Protein AF-A0A4Z2ENR4-F1 (afdb_monomer_lite)

Sequence (65 aa):
MPLDEDASNVQILCAWCQKVGVKRYSLSMGSELKSFCSEKCFAACRRAYFKRNKVQSLPCHQLDI

Secondary structure (DSSP, 8-state):
----S-S---EEE-TTT--EEE--EEEEETTEEEEESSHHHHHHHHHHHHHHTTS----------

Structure (mmCIF, N/CA/C/O backbone):
data_AF-A0A4Z2ENR4-F1
#
_entry.id   AF-A0A4Z2ENR4-F1
#
loop_
_atom_site.group_PDB
_atom_site.id
_atom_site.type_symbol
_atom_site.label_atom_id
_atom_site.label_alt_id
_atom_site.label_comp_id
_atom_site.label_asym_id
_atom_site.label_entity_id
_atom_site.label_seq_id
_atom_site.pdbx_PDB_ins_code
_atom_site.Cartn_x
_atom_site.Cartn_y
_atom_site.Cartn_z
_atom_site.occupancy
_atom_site.B_iso_or_equiv
_atom_site.auth_seq_id
_atom_site.auth_comp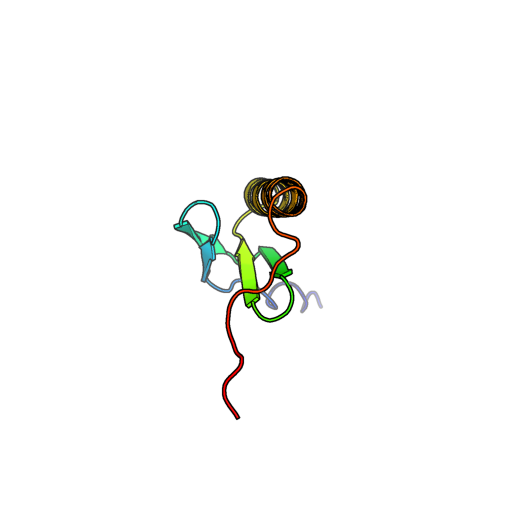_id
_atom_site.auth_asym_id
_atom_site.auth_atom_id
_atom_site.pdbx_PDB_model_num
ATOM 1 N N . MET A 1 1 ? -12.906 -11.639 -25.778 1.00 39.53 1 MET A N 1
ATOM 2 C CA . MET A 1 1 ? -12.410 -12.496 -24.683 1.00 39.53 1 MET A CA 1
ATOM 3 C C . MET A 1 1 ? -11.834 -11.580 -23.612 1.00 39.53 1 MET A C 1
ATOM 5 O O . MET A 1 1 ? -10.811 -10.972 -23.900 1.00 39.53 1 MET A O 1
ATOM 9 N N . PRO A 1 2 ? -12.472 -11.377 -22.448 1.00 48.09 2 PRO A N 1
ATOM 10 C CA . PRO A 1 2 ? -11.846 -10.615 -21.376 1.00 48.09 2 PRO A CA 1
ATOM 11 C C . PRO A 1 2 ? -10.937 -11.573 -20.600 1.00 48.09 2 PRO A C 1
ATOM 13 O O . PRO A 1 2 ? -11.387 -12.281 -19.707 1.00 48.09 2 PRO A O 1
ATOM 16 N N . LEU A 1 3 ? -9.674 -11.667 -21.012 1.00 49.94 3 LEU A N 1
ATOM 17 C CA . LEU A 1 3 ? -8.659 -12.485 -20.342 1.00 49.94 3 LEU A CA 1
ATOM 18 C C . LEU A 1 3 ? -7.516 -11.586 -19.854 1.00 49.94 3 LEU A C 1
ATOM 20 O O . LEU A 1 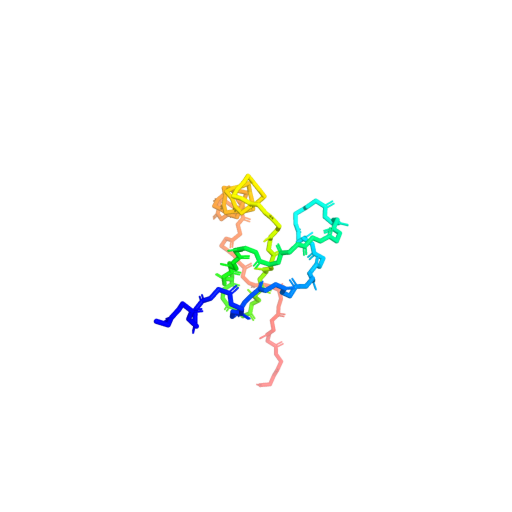3 ? -6.361 -11.829 -20.172 1.00 49.94 3 LEU A O 1
ATOM 24 N N . ASP A 1 4 ? -7.856 -10.511 -19.139 1.00 50.97 4 ASP A N 1
ATOM 25 C CA . ASP A 1 4 ? -6.861 -9.623 -18.514 1.00 50.97 4 ASP A CA 1
ATOM 26 C C . ASP A 1 4 ? -7.280 -9.132 -17.112 1.00 50.97 4 ASP A C 1
ATOM 28 O O . ASP A 1 4 ? -6.764 -8.147 -16.603 1.00 50.97 4 ASP A O 1
ATOM 32 N N . GLU A 1 5 ? -8.218 -9.810 -16.438 1.00 53.88 5 GLU A N 1
ATOM 33 C CA . GLU A 1 5 ? -8.642 -9.435 -15.071 1.00 53.88 5 GLU A CA 1
ATOM 34 C C . GLU A 1 5 ? -8.099 -10.354 -13.961 1.00 53.88 5 GLU A C 1
ATOM 36 O O . GLU A 1 5 ? -8.452 -10.189 -12.795 1.00 53.88 5 GLU A O 1
ATOM 41 N N . ASP A 1 6 ? -7.198 -11.288 -14.283 1.00 51.25 6 ASP A N 1
ATOM 42 C CA . ASP A 1 6 ? -6.639 -12.245 -13.309 1.00 51.25 6 ASP A CA 1
ATOM 43 C C . ASP A 1 6 ? -5.136 -12.059 -13.031 1.00 51.25 6 ASP A C 1
ATOM 45 O O . ASP A 1 6 ? -4.500 -12.859 -12.358 1.00 51.25 6 ASP A O 1
ATOM 49 N N . ALA A 1 7 ? -4.507 -10.977 -13.491 1.00 53.72 7 ALA A N 1
ATOM 50 C CA . ALA A 1 7 ? -3.061 -10.838 -13.305 1.00 53.72 7 ALA A CA 1
ATOM 51 C C . ALA A 1 7 ? -2.627 -10.419 -11.883 1.00 53.72 7 ALA A C 1
ATOM 53 O O . ALA A 1 7 ? -1.424 -10.341 -11.625 1.00 53.72 7 ALA A O 1
ATOM 54 N N . SER A 1 8 ? -3.521 -10.092 -10.932 1.00 58.34 8 SER A N 1
ATOM 55 C CA . SER A 1 8 ? -3.064 -9.534 -9.636 1.00 58.34 8 SER A CA 1
ATOM 56 C C . SER A 1 8 ? -4.006 -9.638 -8.425 1.00 58.34 8 SER A C 1
ATOM 58 O O . SER A 1 8 ? -3.880 -8.837 -7.499 1.00 58.34 8 SER A O 1
ATOM 60 N N . ASN A 1 9 ? -4.863 -10.659 -8.305 1.00 68.62 9 ASN A N 1
ATOM 61 C CA . ASN A 1 9 ? -5.578 -10.914 -7.036 1.00 68.62 9 ASN A CA 1
ATOM 62 C C . ASN A 1 9 ? -4.692 -11.551 -5.937 1.00 68.62 9 ASN A C 1
ATOM 64 O O . ASN A 1 9 ? -5.162 -12.308 -5.092 1.00 68.62 9 ASN A O 1
ATOM 68 N N . VAL A 1 10 ? -3.392 -11.239 -5.916 1.00 81.81 10 VAL A N 1
ATOM 69 C CA . VAL A 1 10 ? -2.459 -11.747 -4.902 1.00 81.81 10 VAL A CA 1
ATOM 70 C C . VAL A 1 10 ? -2.810 -11.118 -3.560 1.00 81.81 10 VAL A C 1
ATOM 72 O O . VAL A 1 10 ? -2.747 -9.896 -3.410 1.00 81.81 10 VAL A O 1
ATOM 75 N N . GLN A 1 11 ? -3.167 -11.938 -2.575 1.00 88.44 11 GLN A N 1
ATOM 76 C CA . GLN A 1 11 ? -3.317 -11.465 -1.206 1.00 88.44 11 GLN A CA 1
ATOM 77 C C . GLN A 1 11 ? -1.939 -11.100 -0.648 1.00 88.44 11 GLN A C 1
ATOM 79 O O . GLN A 1 11 ? -1.022 -11.914 -0.617 1.00 88.44 11 GLN A O 1
ATOM 84 N N . ILE A 1 12 ? -1.790 -9.851 -0.231 1.00 91.25 12 ILE A N 1
ATOM 85 C CA . ILE A 1 12 ? -0.578 -9.304 0.369 1.00 91.25 12 ILE A CA 1
ATOM 86 C C . ILE A 1 12 ? -0.886 -8.797 1.765 1.00 91.25 12 ILE A C 1
ATOM 88 O O . ILE A 1 12 ? -2.016 -8.417 2.080 1.00 91.25 12 ILE A O 1
ATOM 92 N N . LEU A 1 13 ? 0.151 -8.723 2.590 1.00 91.00 13 LEU A N 1
ATOM 93 C CA . LEU A 1 13 ? 0.116 -7.924 3.801 1.00 91.00 13 LEU A CA 1
ATOM 94 C C . LEU A 1 13 ? 0.454 -6.481 3.424 1.00 91.00 13 LEU A C 1
ATOM 96 O O . LEU A 1 13 ? 1.549 -6.195 2.938 1.00 91.00 13 LEU A O 1
ATOM 100 N N . CYS A 1 14 ? -0.494 -5.563 3.601 1.00 91.31 14 CYS A N 1
ATOM 101 C CA . CYS A 1 14 ? -0.275 -4.168 3.243 1.00 91.31 14 CYS A CA 1
ATOM 102 C C . CYS A 1 14 ? 0.851 -3.575 4.095 1.00 91.31 14 CYS A C 1
ATOM 104 O O . CYS A 1 14 ? 0.711 -3.469 5.309 1.00 91.31 14 CYS A O 1
ATOM 106 N N . ALA A 1 15 ? 1.924 -3.097 3.467 1.00 90.19 15 ALA A N 1
ATOM 107 C CA . ALA A 1 15 ? 3.077 -2.545 4.182 1.00 90.19 15 ALA A CA 1
ATOM 108 C C . ALA A 1 15 ? 2.760 -1.271 4.998 1.00 90.19 15 ALA A C 1
ATOM 110 O O . ALA A 1 15 ? 3.584 -0.827 5.791 1.00 90.19 15 ALA A O 1
ATOM 111 N N . TRP A 1 16 ? 1.584 -0.663 4.789 1.00 91.62 16 TRP A N 1
ATOM 112 C CA . TRP A 1 16 ? 1.125 0.509 5.535 1.00 91.62 16 TRP A CA 1
ATOM 113 C C . TRP A 1 16 ? 0.222 0.140 6.717 1.00 91.62 16 TRP A C 1
ATOM 115 O O . TRP A 1 16 ? 0.560 0.401 7.864 1.00 91.62 16 TRP A O 1
ATOM 125 N N . CYS A 1 17 ? -0.944 -0.455 6.444 1.00 92.56 17 CYS A N 1
ATOM 126 C CA . CYS A 1 17 ? -1.934 -0.765 7.479 1.00 92.56 17 CYS A CA 1
ATOM 127 C C . CYS A 1 17 ? -1.775 -2.161 8.091 1.00 92.56 17 CYS A C 1
ATOM 129 O O . CYS A 1 17 ? -2.519 -2.489 9.010 1.00 92.56 17 CYS A O 1
ATOM 131 N N . GLN A 1 18 ? -0.851 -2.975 7.568 1.00 91.19 18 GLN A N 1
ATOM 132 C CA . GLN A 1 18 ? -0.564 -4.344 8.009 1.00 91.19 18 GLN A CA 1
ATOM 133 C C . GLN A 1 18 ? -1.797 -5.259 8.018 1.00 91.19 18 GLN A C 1
ATOM 135 O O . GLN A 1 18 ? -1.891 -6.196 8.801 1.00 91.19 18 GLN A O 1
ATOM 140 N N . LYS A 1 19 ? -2.759 -4.993 7.128 1.00 91.75 19 LYS A N 1
ATOM 141 C CA . LYS A 1 19 ? -3.927 -5.851 6.906 1.00 91.75 19 LYS A CA 1
ATOM 142 C C . LYS A 1 19 ? -3.732 -6.680 5.649 1.00 91.75 19 LYS A C 1
ATOM 144 O O . LYS A 1 19 ? -3.186 -6.180 4.661 1.00 91.75 19 LYS A O 1
ATOM 149 N N . VAL A 1 20 ? -4.208 -7.921 5.693 1.00 91.38 20 VAL A N 1
ATOM 150 C CA . VAL A 1 20 ? -4.286 -8.777 4.509 1.00 91.38 20 VAL A CA 1
ATOM 151 C C . VAL A 1 20 ? -5.309 -8.179 3.548 1.00 91.38 20 VAL A C 1
ATOM 153 O O . VAL A 1 20 ? -6.415 -7.811 3.946 1.00 91.38 20 VAL A O 1
ATOM 156 N N . GLY A 1 21 ? -4.926 -8.031 2.288 1.00 89.62 21 GLY A N 1
ATOM 157 C CA . GLY A 1 21 ? -5.794 -7.514 1.239 1.00 89.62 21 GLY A CA 1
ATOM 158 C C . GLY A 1 21 ? -5.229 -7.815 -0.138 1.00 89.62 21 GLY A C 1
ATOM 159 O O . GLY A 1 21 ? -4.131 -8.340 -0.265 1.00 89.62 21 GLY A O 1
ATOM 160 N N . VAL A 1 22 ? -5.972 -7.479 -1.184 1.00 89.50 22 VAL A N 1
ATOM 161 C CA . VAL A 1 22 ? -5.528 -7.725 -2.560 1.00 89.50 22 VAL A CA 1
ATOM 162 C C . VAL A 1 22 ? -4.444 -6.724 -2.965 1.00 89.50 22 VAL A C 1
ATOM 164 O O . VAL A 1 22 ? -4.584 -5.522 -2.725 1.00 89.50 22 VAL A O 1
ATOM 167 N N . LYS A 1 23 ? -3.373 -7.204 -3.604 1.00 89.31 23 LYS A N 1
ATOM 168 C CA . LYS A 1 23 ? -2.310 -6.375 -4.178 1.00 89.31 23 LYS A CA 1
ATOM 169 C C . LYS A 1 23 ? -2.872 -5.537 -5.322 1.00 89.31 23 LYS A C 1
ATOM 171 O O . LYS A 1 23 ? -3.050 -6.022 -6.431 1.00 89.31 23 LYS A O 1
ATOM 176 N N . ARG A 1 24 ? -3.116 -4.255 -5.056 1.00 88.31 24 ARG A N 1
ATOM 177 C CA . ARG A 1 24 ? -3.556 -3.286 -6.074 1.00 88.31 24 ARG A CA 1
ATOM 178 C C . ARG A 1 24 ? -2.435 -2.353 -6.515 1.00 88.31 24 ARG A C 1
ATOM 180 O O . ARG A 1 24 ? -2.432 -1.897 -7.649 1.00 88.31 24 ARG A O 1
ATOM 187 N N . TYR A 1 25 ? -1.486 -2.076 -5.621 1.00 88.69 25 TYR A N 1
ATOM 188 C CA . TYR A 1 25 ? -0.393 -1.141 -5.873 1.00 88.69 25 TYR A CA 1
ATOM 189 C C . TYR A 1 25 ? 0.913 -1.685 -5.303 1.00 88.69 25 TYR A C 1
ATOM 191 O O . TYR A 1 25 ? 0.929 -2.292 -4.227 1.00 88.69 25 TYR A O 1
ATOM 199 N N . SER A 1 26 ? 2.012 -1.398 -5.993 1.00 88.56 26 SER A N 1
ATOM 200 C CA . SER A 1 26 ? 3.369 -1.707 -5.549 1.00 88.56 26 SER A CA 1
ATOM 201 C C . SER A 1 26 ? 4.226 -0.443 -5.614 1.00 88.56 26 SER A C 1
ATOM 203 O O . SER A 1 26 ? 4.095 0.350 -6.544 1.00 88.56 26 SER A O 1
ATOM 205 N N . LEU A 1 27 ? 5.072 -0.228 -4.607 1.00 87.00 27 LEU A N 1
ATOM 206 C CA . LEU A 1 27 ? 6.022 0.884 -4.549 1.00 87.00 27 LEU A CA 1
ATOM 207 C C . LEU A 1 27 ? 7.433 0.324 -4.424 1.00 87.00 27 LEU A C 1
ATOM 209 O O . LEU A 1 27 ? 7.736 -0.350 -3.440 1.00 87.00 27 LEU A O 1
ATOM 213 N N . SER A 1 28 ? 8.290 0.651 -5.382 1.00 86.75 28 SER A N 1
ATOM 214 C CA . SER A 1 28 ? 9.720 0.356 -5.308 1.00 86.75 28 SER A CA 1
ATOM 215 C C . SER A 1 28 ? 10.428 1.480 -4.552 1.00 86.75 28 SER A C 1
ATOM 217 O O . SER A 1 28 ? 10.438 2.627 -4.996 1.00 86.75 28 SER A O 1
ATOM 219 N N . MET A 1 29 ? 11.010 1.163 -3.400 1.00 82.94 29 MET A N 1
ATOM 220 C CA . MET A 1 29 ? 11.849 2.054 -2.597 1.00 82.94 29 MET A CA 1
ATOM 221 C C . MET A 1 29 ? 13.318 1.641 -2.754 1.00 82.94 29 MET A C 1
ATOM 223 O O . MET A 1 29 ? 13.958 1.174 -1.813 1.00 82.94 29 MET A O 1
ATOM 227 N N . GLY A 1 30 ? 13.842 1.770 -3.977 1.00 80.12 30 GLY A N 1
ATOM 228 C CA . GLY A 1 30 ? 15.185 1.303 -4.326 1.00 80.12 30 GLY A CA 1
ATOM 229 C C . GLY A 1 30 ? 15.249 -0.225 -4.356 1.00 80.12 30 GLY A C 1
ATOM 230 O O . GLY A 1 30 ? 14.730 -0.831 -5.287 1.00 80.12 30 GLY A O 1
ATOM 231 N N . SER A 1 31 ? 15.859 -0.825 -3.329 1.00 81.44 31 SER A N 1
ATOM 232 C CA . SER A 1 31 ? 16.018 -2.285 -3.200 1.00 81.44 31 SER A CA 1
ATOM 233 C C . SER A 1 31 ? 14.777 -2.989 -2.624 1.00 81.44 31 SER A C 1
ATOM 235 O O . SER A 1 31 ? 14.586 -4.184 -2.823 1.00 81.44 31 SER A O 1
ATOM 237 N N . GLU A 1 32 ? 13.892 -2.260 -1.933 1.00 83.75 32 GLU A N 1
ATOM 238 C CA . GLU A 1 32 ? 12.714 -2.855 -1.293 1.00 83.75 32 GLU A CA 1
ATOM 239 C C . GLU A 1 32 ? 11.432 -2.586 -2.093 1.00 83.75 32 GLU A C 1
ATOM 241 O O . GLU A 1 32 ? 11.092 -1.437 -2.384 1.00 83.75 32 GLU A O 1
ATOM 246 N N . LEU A 1 33 ? 10.680 -3.642 -2.414 1.00 87.75 33 LEU A N 1
ATOM 247 C CA . LEU A 1 33 ? 9.362 -3.541 -3.043 1.00 87.75 33 LEU A CA 1
ATOM 248 C C . LEU A 1 33 ? 8.263 -3.698 -1.986 1.00 87.75 33 LEU A C 1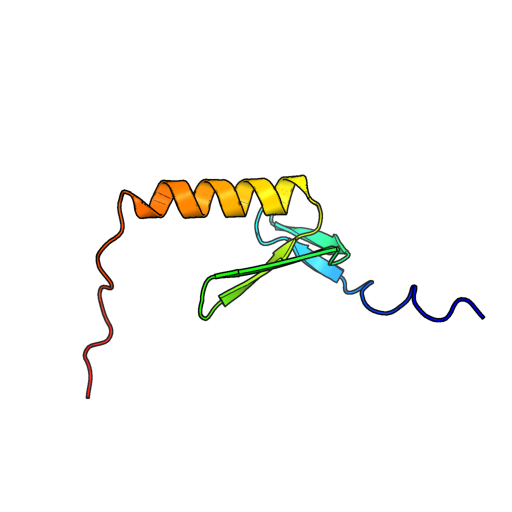
ATOM 250 O O . LEU A 1 33 ? 8.099 -4.762 -1.391 1.00 87.75 33 LEU A O 1
ATOM 254 N N . LYS A 1 34 ? 7.460 -2.653 -1.781 1.00 88.81 34 LYS A N 1
ATOM 255 C CA . LYS A 1 34 ? 6.318 -2.675 -0.856 1.00 88.81 34 LYS A CA 1
ATOM 256 C C . LYS A 1 34 ? 5.006 -2.863 -1.605 1.00 88.81 34 LYS A C 1
ATOM 258 O O . LYS A 1 34 ? 4.771 -2.219 -2.623 1.00 88.81 34 LYS A O 1
ATOM 263 N N . SER A 1 35 ? 4.122 -3.698 -1.065 1.00 91.50 35 SER A N 1
ATOM 264 C CA . SER A 1 35 ? 2.782 -3.946 -1.616 1.00 91.50 35 SER A CA 1
ATOM 265 C C . SER A 1 35 ? 1.689 -3.297 -0.764 1.00 91.50 35 SER A C 1
ATOM 267 O O . SER A 1 35 ? 1.782 -3.266 0.467 1.00 91.50 35 SER A O 1
ATOM 269 N N . PHE A 1 36 ? 0.637 -2.786 -1.413 1.00 91.75 36 PHE A N 1
ATOM 270 C CA . PHE A 1 36 ? -0.450 -2.053 -0.758 1.00 91.75 36 PHE A CA 1
ATOM 271 C C . PHE A 1 36 ? -1.828 -2.510 -1.229 1.00 91.75 36 PHE A C 1
ATOM 273 O O . PHE A 1 36 ? -2.057 -2.771 -2.412 1.00 91.75 36 PHE A O 1
ATOM 280 N N . CYS A 1 37 ? -2.768 -2.532 -0.281 1.00 91.81 37 CYS A N 1
ATOM 281 C CA . CYS A 1 37 ? -4.148 -2.944 -0.524 1.00 91.81 37 CYS A CA 1
ATOM 282 C C . CYS A 1 37 ? -5.044 -1.837 -1.105 1.00 91.81 37 CYS A C 1
ATOM 284 O O . CYS A 1 37 ? -6.158 -2.113 -1.535 1.00 91.81 37 CYS A O 1
ATOM 286 N N . SER A 1 38 ? -4.608 -0.571 -1.083 1.00 89.38 38 SER A N 1
ATOM 287 C CA . SER A 1 38 ? -5.412 0.571 -1.537 1.00 89.38 38 SER A CA 1
ATOM 288 C C . SER A 1 38 ? -4.560 1.784 -1.905 1.00 89.38 38 SER A C 1
ATOM 290 O O . SER A 1 38 ? -3.441 1.947 -1.406 1.00 89.38 38 SER A O 1
ATOM 292 N N . GLU A 1 39 ? -5.135 2.682 -2.709 1.00 91.31 39 GLU A N 1
ATOM 293 C CA . GLU A 1 39 ? -4.495 3.938 -3.112 1.00 91.31 39 GLU A CA 1
ATOM 294 C C . GLU A 1 39 ? -4.153 4.818 -1.900 1.00 91.31 39 GLU A C 1
ATOM 296 O O . GLU A 1 39 ? -3.073 5.403 -1.839 1.00 91.31 39 GLU A O 1
ATOM 301 N N . LYS A 1 40 ? -5.021 4.847 -0.877 1.00 90.12 40 LYS A N 1
ATOM 302 C CA . LYS A 1 40 ? -4.786 5.598 0.369 1.00 90.12 40 LYS A CA 1
ATOM 303 C C . LYS A 1 40 ? -3.503 5.145 1.073 1.00 90.12 40 LYS A C 1
ATOM 305 O O . LYS A 1 40 ? -2.709 5.982 1.497 1.00 90.12 40 LYS A O 1
ATOM 310 N N . CYS A 1 41 ? -3.283 3.832 1.165 1.00 90.75 41 CYS A N 1
ATOM 311 C CA . CYS A 1 41 ? -2.082 3.256 1.778 1.00 90.75 41 CYS A CA 1
ATOM 312 C C . CYS A 1 41 ? -0.821 3.564 0.957 1.00 90.75 41 CYS A C 1
ATOM 314 O O . CYS A 1 41 ? 0.205 3.954 1.516 1.00 90.75 41 CYS A O 1
ATOM 316 N N . PHE A 1 42 ? -0.919 3.449 -0.369 1.00 89.69 42 PHE A N 1
ATOM 317 C CA . PHE A 1 42 ? 0.168 3.769 -1.294 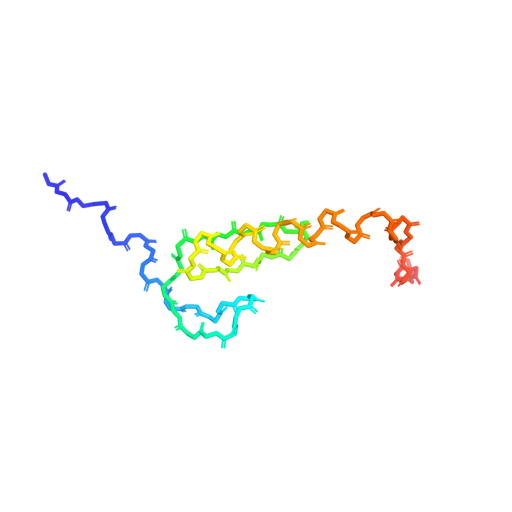1.00 89.69 42 PHE A CA 1
ATOM 318 C C . PHE A 1 42 ? 0.567 5.253 -1.223 1.00 89.69 42 PHE A C 1
ATOM 320 O O . PHE A 1 42 ? 1.742 5.580 -1.042 1.00 89.69 42 PHE A O 1
ATOM 327 N N . ALA A 1 43 ? -0.408 6.164 -1.288 1.00 90.81 43 ALA A N 1
ATOM 328 C CA . ALA A 1 43 ? -0.177 7.603 -1.201 1.00 90.81 43 ALA A CA 1
ATOM 329 C C . ALA A 1 43 ? 0.400 8.015 0.161 1.00 90.81 43 ALA A C 1
ATOM 331 O O . ALA A 1 43 ? 1.280 8.875 0.211 1.00 90.81 43 ALA A O 1
ATOM 332 N N . ALA A 1 44 ? -0.056 7.398 1.256 1.00 88.56 44 ALA A N 1
ATOM 333 C CA . ALA A 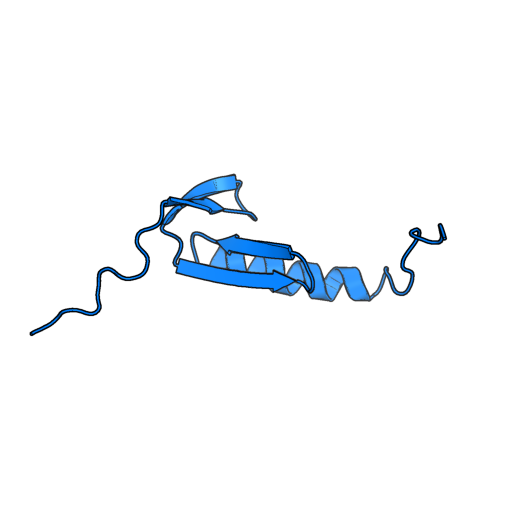1 44 ? 0.466 7.665 2.593 1.00 88.56 44 ALA A CA 1
ATOM 334 C C . ALA A 1 44 ? 1.938 7.244 2.729 1.00 88.56 44 ALA A C 1
ATOM 336 O O . ALA A 1 44 ? 2.761 8.058 3.152 1.00 88.56 44 ALA A O 1
ATOM 337 N N . CYS A 1 45 ? 2.289 6.028 2.292 1.00 86.06 45 CYS A N 1
ATOM 338 C CA . CYS A 1 45 ? 3.670 5.543 2.323 1.00 86.06 45 CYS A CA 1
ATOM 339 C C . CYS A 1 45 ? 4.587 6.404 1.442 1.00 86.06 45 CYS A C 1
ATOM 341 O O . CYS A 1 45 ? 5.629 6.868 1.908 1.00 86.06 45 CYS A O 1
ATOM 343 N N . ARG A 1 46 ? 4.145 6.734 0.219 1.00 85.69 46 ARG A N 1
ATOM 344 C CA . ARG A 1 46 ? 4.866 7.638 -0.688 1.00 85.69 46 ARG A CA 1
ATOM 345 C C . ARG A 1 46 ? 5.114 9.006 -0.046 1.00 85.69 46 ARG A C 1
ATOM 347 O O . ARG A 1 46 ? 6.243 9.484 -0.035 1.00 85.69 46 ARG A O 1
ATOM 354 N N . ARG A 1 47 ? 4.086 9.635 0.534 1.00 83.94 47 ARG A N 1
ATOM 355 C CA . ARG A 1 47 ? 4.207 10.950 1.197 1.00 83.94 47 ARG A CA 1
ATOM 356 C C . ARG A 1 47 ? 5.124 10.902 2.422 1.00 83.94 47 ARG A C 1
ATOM 358 O O . ARG A 1 47 ? 5.931 11.810 2.610 1.00 83.94 47 ARG A O 1
ATOM 365 N N . ALA A 1 48 ? 5.028 9.852 3.236 1.00 80.00 48 ALA A N 1
ATOM 366 C CA . ALA A 1 48 ? 5.890 9.663 4.400 1.00 80.00 48 ALA A CA 1
ATOM 367 C C . ALA A 1 48 ? 7.360 9.457 3.999 1.00 80.00 48 ALA A C 1
ATOM 369 O O . ALA A 1 48 ? 8.247 10.009 4.649 1.00 80.00 48 ALA A O 1
ATOM 370 N N . TYR A 1 49 ? 7.610 8.729 2.905 1.00 69.25 49 TYR A N 1
ATOM 371 C CA . TYR A 1 49 ? 8.949 8.521 2.354 1.00 69.25 49 TYR A CA 1
ATOM 372 C C . TYR A 1 49 ? 9.615 9.845 1.952 1.00 69.25 49 TYR A C 1
ATOM 374 O O . TYR A 1 49 ? 10.719 10.144 2.404 1.00 69.25 49 TYR A O 1
ATOM 382 N N . PHE A 1 50 ? 8.908 10.707 1.212 1.00 63.34 50 PHE A N 1
ATOM 383 C CA . PHE A 1 50 ? 9.416 12.047 0.886 1.00 63.34 50 PHE A CA 1
ATOM 384 C C . PHE A 1 50 ? 9.666 12.907 2.134 1.00 63.34 50 PHE A C 1
ATOM 386 O O . PHE A 1 50 ? 10.639 13.657 2.177 1.00 63.34 50 PHE A O 1
ATOM 393 N N . LYS A 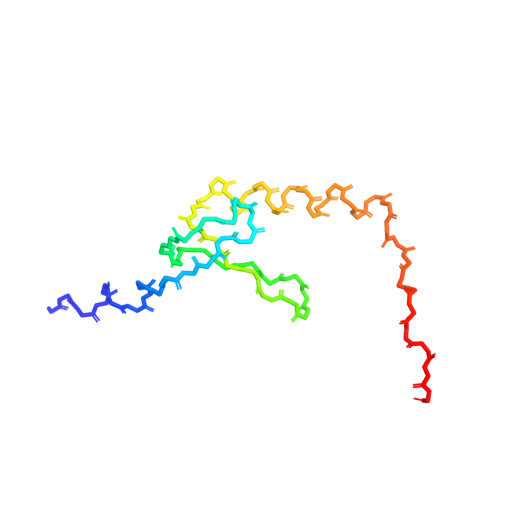1 51 ? 8.837 12.774 3.179 1.00 60.47 51 LYS A N 1
ATOM 394 C CA . LYS A 1 51 ? 9.006 13.528 4.431 1.00 60.47 51 LYS A CA 1
ATOM 395 C C . LYS A 1 51 ? 10.246 13.090 5.226 1.00 60.47 51 LYS A C 1
ATOM 397 O O . LYS A 1 51 ? 10.843 13.924 5.900 1.00 60.47 51 LYS A O 1
ATOM 402 N N . ARG A 1 52 ? 10.666 11.822 5.118 1.00 51.38 52 ARG A N 1
ATOM 403 C CA . ARG A 1 52 ? 11.896 11.316 5.757 1.00 51.38 52 ARG A CA 1
ATOM 404 C C . ARG A 1 52 ? 13.182 11.690 5.016 1.00 51.38 52 ARG A C 1
ATOM 406 O O . ARG A 1 52 ? 14.220 11.790 5.657 1.00 51.38 52 ARG A O 1
ATOM 413 N N . ASN A 1 53 ? 13.122 11.992 3.718 1.00 48.53 53 ASN A N 1
ATOM 414 C CA . ASN A 1 53 ? 14.307 12.406 2.955 1.00 48.53 53 ASN A CA 1
ATOM 415 C C . ASN A 1 53 ? 14.838 13.813 3.306 1.00 48.53 53 ASN A C 1
ATOM 417 O O . ASN A 1 53 ? 15.953 14.142 2.923 1.00 48.53 53 ASN A O 1
ATOM 421 N N . LYS A 1 54 ? 14.121 14.623 4.105 1.00 46.66 54 LYS A N 1
ATOM 422 C CA . LYS A 1 54 ? 14.707 15.822 4.747 1.00 46.66 54 LYS A CA 1
ATOM 423 C C . LYS A 1 54 ? 15.549 15.512 6.000 1.00 46.66 54 LYS A C 1
ATOM 425 O O . LYS A 1 54 ? 16.111 16.435 6.574 1.00 46.66 54 LYS A O 1
ATOM 430 N N . VAL A 1 55 ? 15.626 14.249 6.436 1.00 47.84 55 VAL A N 1
ATOM 431 C CA . VAL A 1 55 ? 16.327 13.821 7.668 1.00 47.84 55 VAL A CA 1
ATOM 432 C C . VAL A 1 55 ? 17.313 12.663 7.409 1.00 47.84 55 VAL A C 1
ATOM 434 O O . VAL A 1 55 ? 17.908 12.145 8.345 1.00 47.84 55 VAL A O 1
ATOM 437 N N . GLN A 1 56 ? 17.529 12.233 6.157 1.00 50.12 56 GLN A N 1
ATOM 438 C CA . GLN A 1 56 ? 18.358 11.048 5.881 1.00 50.12 56 GLN A CA 1
ATOM 439 C C . GLN A 1 56 ? 19.159 11.121 4.572 1.00 50.12 56 GLN A C 1
ATOM 441 O O . GLN A 1 56 ? 19.223 10.173 3.799 1.00 50.12 56 GLN A O 1
ATOM 446 N N . SER A 1 57 ? 19.854 12.230 4.338 1.00 44.09 57 SER A N 1
ATOM 447 C CA . SER A 1 57 ? 21.100 12.182 3.569 1.00 44.09 57 SER A CA 1
ATOM 448 C C . SER A 1 57 ? 22.211 11.625 4.466 1.00 44.09 57 SER A C 1
ATOM 450 O O . SER A 1 57 ? 23.028 12.399 4.950 1.00 44.09 57 SER A O 1
ATOM 452 N N . LEU A 1 58 ? 22.187 10.319 4.759 1.00 41.47 58 LEU A N 1
ATOM 453 C CA . LEU A 1 58 ? 23.340 9.540 5.240 1.00 41.47 58 LEU A CA 1
ATOM 454 C C . LEU A 1 58 ? 22.986 8.037 5.243 1.00 41.47 58 LEU A C 1
ATOM 456 O O . LEU A 1 58 ? 22.142 7.616 6.039 1.00 41.47 58 LEU A O 1
ATOM 460 N N . PRO A 1 59 ? 23.608 7.222 4.369 1.00 56.38 59 PRO A N 1
ATOM 461 C CA . PRO A 1 59 ? 23.635 5.777 4.523 1.00 56.38 59 PRO A CA 1
ATOM 462 C C . PRO A 1 59 ? 24.639 5.452 5.635 1.00 56.38 59 PRO A C 1
ATOM 464 O O . PRO A 1 59 ? 25.770 5.929 5.626 1.00 56.38 59 PRO A O 1
ATOM 467 N N . CYS A 1 60 ? 24.227 4.678 6.625 1.00 36.84 60 CYS A N 1
ATOM 468 C CA . CYS A 1 60 ? 25.066 4.307 7.760 1.00 36.84 60 CYS A CA 1
ATOM 469 C C . CYS A 1 60 ? 24.576 2.914 8.177 1.00 36.84 60 CYS A C 1
ATOM 471 O O . CYS A 1 60 ? 23.479 2.818 8.711 1.00 36.84 60 CYS A O 1
ATOM 473 N N . HIS A 1 61 ? 25.186 1.774 7.855 1.00 41.62 61 HIS A N 1
ATOM 474 C CA . HIS A 1 61 ? 26.502 1.409 7.333 1.00 41.62 61 HIS A CA 1
ATOM 475 C C . HIS A 1 61 ? 26.341 0.205 6.385 1.00 41.62 61 HIS A C 1
ATOM 477 O O . HIS A 1 61 ? 25.615 -0.725 6.717 1.00 41.62 61 HIS A O 1
ATOM 483 N N . GLN A 1 62 ? 27.088 0.176 5.281 1.00 35.69 62 GLN A N 1
ATOM 484 C CA . GLN A 1 62 ? 27.794 -1.040 4.859 1.00 35.69 62 GLN A CA 1
ATOM 485 C C . GLN A 1 62 ? 29.093 -0.599 4.170 1.00 35.69 62 GLN A C 1
ATOM 487 O O . GLN A 1 62 ? 29.189 -0.536 2.949 1.00 35.69 62 GLN A O 1
ATOM 492 N N . LEU A 1 63 ? 30.068 -0.204 4.989 1.00 54.16 63 LEU A N 1
ATOM 493 C CA . LEU A 1 63 ? 31.470 -0.456 4.683 1.00 54.16 63 LEU A CA 1
ATOM 494 C C . LEU A 1 63 ? 31.788 -1.763 5.399 1.00 54.16 63 LEU A C 1
ATOM 496 O O . LEU A 1 63 ? 31.844 -1.754 6.621 1.00 54.16 63 LEU A O 1
ATOM 500 N N . ASP A 1 64 ? 31.921 -2.851 4.647 1.00 42.06 64 ASP A N 1
ATOM 501 C CA . ASP A 1 64 ? 32.831 -3.943 4.989 1.00 42.06 64 ASP A CA 1
ATOM 502 C C . ASP A 1 64 ? 33.117 -4.749 3.710 1.00 42.06 64 ASP A C 1
ATOM 504 O O . ASP A 1 64 ? 32.202 -5.351 3.142 1.00 42.06 64 ASP A O 1
ATOM 508 N N . ILE A 1 65 ? 34.404 -4.706 3.328 1.00 38.34 65 ILE A N 1
ATOM 509 C CA . ILE A 1 65 ? 35.151 -5.368 2.234 1.00 38.34 65 ILE A CA 1
ATOM 510 C C . ILE A 1 65 ? 35.043 -4.757 0.831 1.00 38.34 65 ILE A C 1
ATOM 512 O O . ILE A 1 65 ? 34.003 -4.900 0.155 1.00 38.34 65 ILE A O 1
#

Organism: NCBI:txid230148

pLDDT: mean 73.06, std 19.75, range [35.69, 92.56]

Radius of gyration: 15.68 Å; chains: 1; bounding box: 48×28×33 Å

Foldseek 3Di:
DPPPPPPWQDFDQQPQPRDTATFPDWDDPPPDIGTHRDPVSVVVVVVVVVVCVVPDPDDPDDPDD

InterPro domains:
  IPR010507 Zinc finger, MYM-type [PF06467] (10-43)
  IPR026092 Retinoic acid-induced protein 2/sine oculis-binding protein homologue [PTHR23186] (2-55)